Protein AF-A0AAW5ELG1-F1 (afdb_monomer)

Solvent-accessible surface area (backbone atoms only — not comparable to full-atom values): 5263 Å² total; per-residue (Å²): 76,82,45,79,47,76,56,96,93,42,77,48,76,44,79,47,61,72,75,35,40,49,46,59,32,27,71,75,69,36,64,54,48,87,76,63,54,68,80,76,66,71,54,85,61,58,63,30,55,41,70,61,89,70,70,67,90,78,49,79,79,88,47,72,47,46,49,72,58,47,49,76,43,41,82,75,36,39,43,45,40,45,78,43,67,69

Mean predicted aligned error: 2.18 Å

Nearest PDB structures (foldseek):
  3ah7-assembly1_A-2  TM=7.851E-01  e=2.324E-04  Pseudomonas putida
  1e6e-assembly1_B  TM=7.332E-01  e=3.781E-02  Bos taurus
  5y6q-assembly1_A  TM=5.620E-01  e=1.620E-01  Methylobacillus sp. KY4400
  8j07-assembly1_1F  TM=4.967E-01  e=7.022E+00  Homo sapiens

Secondary structure (DSSP, 8-state):
-EEEEEETTEEEEEE--TT--HHHHHHTT-TTTTTS--S-SSSSSSTTEEE--S-GGGSPPPPHHHHHHHGGGGTTTEEEGGG---

Sequence (86 aa):
PTVVFHKDGQTHTGVVPDNANLVVRAGIRQFPFPHLRYECGMGKCAKCACRVLSGAEHLPPVNWKEKKQLGERIDAGYRLACQLWL

Foldseek 3Di:
DWDWDDAPNDIDIDDDDAQDQQVVCCVVVHPPPPRAFDDDLPLPECRRKDADPDDCVVWDPADPSQCVHQPCVVVVRIDRSSVTGD

InterPro domains:
  IPR001041 2Fe-2S ferredoxin-type iron-sulfur binding domain [PF00111] (6-83)
  IPR001041 2Fe-2S ferredoxin-type iron-sulfur binding domain [cd00207] (3-83)
  IPR012675 Beta-grasp domain superfamily [G3DSA:3.10.20.30] (2-86)
  IPR036010 2Fe-2S ferredoxin-like superfamily [SSF54292] (3-85)

Structure (mmCIF, N/CA/C/O backbone):
data_AF-A0AAW5ELG1-F1
#
_entry.id   AF-A0AAW5ELG1-F1
#
loop_
_atom_site.group_PDB
_atom_site.id
_atom_site.type_symbol
_atom_site.label_atom_id
_atom_site.label_alt_id
_atom_site.label_comp_id
_atom_site.label_asym_id
_atom_site.label_entity_id
_atom_site.label_seq_id
_atom_site.pdbx_PDB_ins_code
_atom_site.Cartn_x
_atom_site.Cartn_y
_atom_site.Cartn_z
_atom_site.occupancy
_atom_site.B_iso_or_equiv
_atom_site.auth_seq_id
_atom_site.auth_comp_id
_atom_site.auth_asym_id
_atom_site.auth_atom_id
_atom_site.pdbx_PDB_model_num
ATOM 1 N N . PRO A 1 1 ? 2.189 -6.830 -11.959 1.00 92.94 1 PRO A N 1
ATOM 2 C CA . PRO A 1 1 ? 0.788 -7.281 -11.681 1.00 92.94 1 PRO A CA 1
ATOM 3 C C . PRO A 1 1 ? -0.307 -6.262 -12.098 1.00 92.94 1 PRO A C 1
ATOM 5 O O . PRO A 1 1 ? -0.034 -5.066 -12.197 1.00 92.94 1 PRO A O 1
ATOM 8 N N . THR A 1 2 ? -1.552 -6.714 -12.323 1.00 96.25 2 THR A N 1
A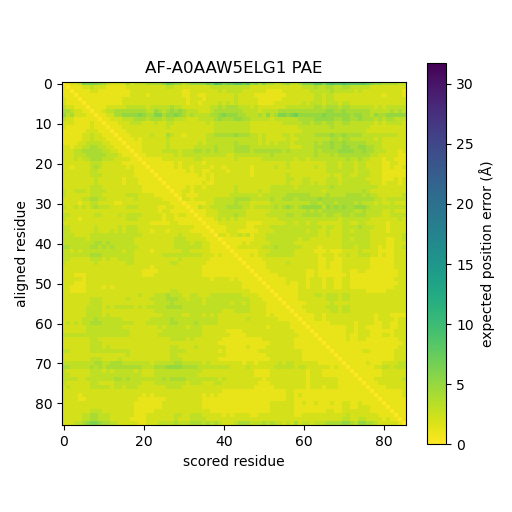TOM 9 C CA . THR A 1 2 ? -2.714 -5.829 -12.582 1.00 96.25 2 THR A CA 1
ATOM 10 C C . THR A 1 2 ? -3.354 -5.392 -11.267 1.00 96.25 2 THR A C 1
ATOM 12 O O . THR A 1 2 ? -3.750 -6.230 -10.462 1.00 96.25 2 THR A O 1
ATOM 15 N N . VAL A 1 3 ? -3.483 -4.082 -11.056 1.00 97.12 3 VAL A N 1
ATOM 16 C CA . VAL A 1 3 ? -4.076 -3.489 -9.852 1.00 97.12 3 VAL A CA 1
ATOM 17 C C . VAL A 1 3 ? -5.329 -2.713 -10.229 1.00 97.12 3 VAL A C 1
ATOM 19 O O . VAL A 1 3 ? -5.322 -1.917 -11.168 1.00 97.12 3 VAL A O 1
ATOM 22 N N . VAL A 1 4 ? -6.396 -2.920 -9.461 1.00 97.81 4 VAL A N 1
ATOM 23 C CA . VAL A 1 4 ? -7.661 -2.195 -9.584 1.00 97.81 4 VAL A CA 1
ATOM 24 C C . VAL A 1 4 ? -7.824 -1.305 -8.353 1.00 97.81 4 VAL A C 1
ATOM 26 O O . VAL A 1 4 ? -7.868 -1.792 -7.224 1.00 97.81 4 VAL A O 1
ATOM 29 N N . PHE A 1 5 ? -7.864 0.012 -8.554 1.00 97.25 5 PHE A N 1
ATOM 30 C CA . PHE A 1 5 ? -8.001 1.000 -7.486 1.00 97.25 5 PHE A CA 1
ATOM 31 C C . PHE A 1 5 ? -9.395 1.627 -7.510 1.00 97.25 5 PHE A C 1
ATOM 33 O O . PHE A 1 5 ? -9.799 2.208 -8.515 1.00 97.25 5 PHE A O 1
ATOM 40 N N . HIS A 1 6 ? -10.112 1.537 -6.390 1.00 97.12 6 HIS A N 1
ATOM 41 C CA . HIS A 1 6 ? -11.454 2.095 -6.237 1.00 97.12 6 HIS A CA 1
ATOM 42 C C . HIS A 1 6 ? -11.415 3.384 -5.412 1.00 97.12 6 HIS A C 1
ATOM 44 O O . HIS A 1 6 ? -10.899 3.392 -4.290 1.00 97.12 6 HIS A O 1
ATOM 50 N N . LYS A 1 7 ? -11.986 4.472 -5.937 1.00 94.88 7 LYS A N 1
ATOM 51 C CA . LYS A 1 7 ? -12.067 5.760 -5.238 1.00 94.88 7 LYS A CA 1
ATOM 52 C C . LYS A 1 7 ? -13.285 6.554 -5.694 1.00 94.88 7 LYS A C 1
ATOM 54 O O . LYS A 1 7 ? -13.482 6.738 -6.884 1.00 94.88 7 LYS A O 1
ATOM 59 N N . ASP A 1 8 ? -14.078 7.041 -4.739 1.00 93.38 8 ASP A N 1
ATOM 60 C CA . ASP A 1 8 ? -15.223 7.936 -4.985 1.00 93.38 8 ASP A CA 1
ATOM 61 C C . ASP A 1 8 ? -16.186 7.404 -6.069 1.00 93.38 8 ASP A C 1
ATOM 63 O O . ASP A 1 8 ? -16.608 8.127 -6.966 1.00 93.38 8 ASP A O 1
ATOM 67 N N . GLY A 1 9 ? -16.488 6.100 -6.010 1.00 93.69 9 GLY A N 1
ATOM 68 C CA . GLY A 1 9 ? -17.358 5.409 -6.972 1.00 93.69 9 GLY A CA 1
ATOM 69 C C . GLY A 1 9 ? -16.696 5.061 -8.310 1.00 93.69 9 GLY A C 1
ATOM 70 O O . GLY A 1 9 ? -17.294 4.357 -9.117 1.00 93.69 9 GLY A O 1
ATOM 71 N N . GLN A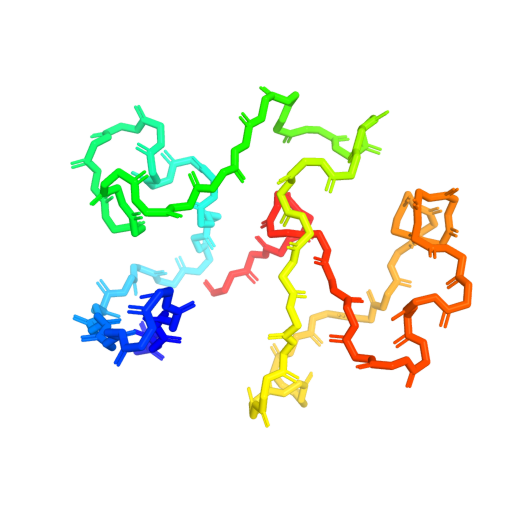 1 10 ? -15.460 5.503 -8.542 1.00 96.12 10 GLN A N 1
ATOM 72 C CA . GLN A 1 10 ? -14.702 5.226 -9.758 1.00 96.12 10 GLN A CA 1
ATOM 73 C C . GLN A 1 10 ? -13.735 4.063 -9.563 1.00 96.12 10 GLN A C 1
ATOM 75 O O . GLN A 1 10 ? -13.287 3.767 -8.451 1.00 96.12 10 GLN A O 1
ATOM 80 N N . THR A 1 11 ? -13.415 3.412 -10.678 1.00 97.31 11 THR A N 1
ATOM 81 C CA . THR A 1 11 ? -12.465 2.305 -10.744 1.00 97.31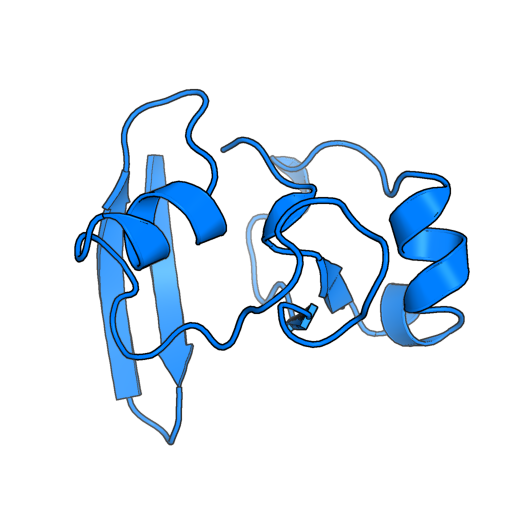 11 THR A CA 1
ATOM 82 C C . THR A 1 11 ? -11.371 2.648 -11.743 1.00 97.31 11 THR A C 1
ATOM 84 O O . THR A 1 11 ? -11.656 3.014 -12.881 1.00 97.31 11 THR A O 1
ATOM 87 N N . HIS A 1 12 ? -10.119 2.512 -11.318 1.00 96.75 12 HIS A N 1
ATOM 88 C CA . HIS A 1 12 ? -8.938 2.765 -12.133 1.00 96.75 12 HIS A CA 1
ATOM 89 C C . HIS A 1 12 ? -8.112 1.484 -12.198 1.00 96.75 12 HIS A C 1
ATOM 91 O O . HIS A 1 12 ? -7.628 1.012 -11.171 1.00 96.75 12 HIS A O 1
ATOM 97 N N . THR A 1 13 ? -7.930 0.929 -13.392 1.00 97.50 13 THR A N 1
ATOM 98 C CA . THR A 1 13 ? -7.125 -0.282 -13.595 1.00 97.50 13 THR A CA 1
ATOM 99 C C . THR A 1 13 ? -5.766 0.093 -14.164 1.00 97.50 13 THR A C 1
ATOM 101 O O . THR A 1 13 ? -5.679 0.881 -15.104 1.00 97.50 13 THR A O 1
ATOM 104 N N . GLY A 1 14 ? -4.699 -0.471 -13.604 1.00 96.06 14 GLY A N 1
ATOM 105 C CA . GLY A 1 14 ? -3.335 -0.221 -14.049 1.00 96.06 14 GLY A CA 1
ATOM 106 C C . GLY A 1 14 ? -2.456 -1.452 -13.899 1.00 96.06 14 GLY A C 1
ATOM 107 O O . GLY A 1 14 ? -2.513 -2.153 -12.891 1.00 96.06 14 GLY A O 1
ATOM 108 N N . VAL A 1 15 ? -1.608 -1.698 -14.895 1.00 96.62 15 VAL A N 1
ATOM 109 C CA . VAL A 1 15 ? -0.506 -2.653 -14.763 1.00 96.62 15 VAL A CA 1
ATOM 110 C C . VAL A 1 15 ? 0.649 -1.936 -14.073 1.00 96.62 15 VAL A C 1
ATOM 112 O O . VAL A 1 15 ? 1.116 -0.891 -14.536 1.00 96.62 15 VAL A O 1
ATOM 115 N N . VAL A 1 16 ? 1.098 -2.478 -12.946 1.00 95.25 16 VAL A N 1
ATOM 116 C CA . VAL A 1 16 ? 2.308 -2.022 -12.258 1.00 95.25 16 VAL A CA 1
ATOM 117 C C . VAL A 1 16 ? 3.435 -3.030 -12.493 1.00 95.25 16 VAL A C 1
ATOM 119 O O . VAL A 1 16 ? 3.144 -4.214 -12.695 1.00 95.25 16 VAL A O 1
ATOM 122 N N . PRO A 1 17 ? 4.706 -2.587 -12.500 1.00 95.12 17 PRO A N 1
ATOM 123 C CA . PRO A 1 17 ? 5.844 -3.496 -12.516 1.00 95.12 17 PRO A CA 1
ATOM 124 C C . PRO A 1 17 ? 5.785 -4.456 -11.335 1.00 95.12 17 PRO A C 1
ATOM 126 O O . PRO A 1 17 ? 5.200 -4.125 -10.304 1.00 95.12 17 PRO A O 1
ATOM 129 N N . ASP A 1 18 ? 6.412 -5.612 -11.483 1.00 94.38 18 ASP A N 1
ATOM 130 C CA . ASP A 1 18 ? 6.596 -6.526 -10.363 1.00 94.38 18 ASP A CA 1
ATOM 131 C C . ASP A 1 18 ? 7.545 -5.911 -9.328 1.00 94.38 18 ASP A C 1
ATOM 133 O O . ASP A 1 18 ? 8.445 -5.129 -9.658 1.00 94.38 18 ASP A O 1
ATOM 137 N N . ASN A 1 19 ? 7.324 -6.266 -8.067 1.00 94.38 19 ASN A N 1
ATOM 138 C CA . ASN A 1 19 ? 7.969 -5.678 -6.902 1.00 94.38 19 ASN A CA 1
ATOM 139 C C . ASN A 1 19 ? 7.854 -4.137 -6.869 1.00 94.38 19 ASN A C 1
ATOM 141 O O . ASN A 1 19 ? 8.834 -3.425 -6.633 1.00 94.38 19 ASN A O 1
ATOM 145 N N . ALA A 1 20 ? 6.657 -3.599 -7.120 1.00 95.06 20 ALA A N 1
ATOM 146 C CA . ALA A 1 20 ? 6.382 -2.163 -7.103 1.00 95.06 20 ALA A CA 1
ATOM 147 C C . ALA A 1 20 ? 5.607 -1.718 -5.855 1.00 95.06 20 ALA A C 1
ATOM 149 O O . ALA A 1 20 ? 4.664 -2.361 -5.397 1.00 95.06 20 ALA A O 1
ATOM 150 N N . ASN A 1 21 ? 5.947 -0.532 -5.345 1.00 96.25 21 ASN A N 1
ATOM 151 C CA . ASN A 1 21 ? 5.227 0.113 -4.250 1.00 96.25 21 ASN A CA 1
ATOM 152 C C . ASN A 1 21 ? 4.217 1.147 -4.775 1.00 96.25 21 ASN A C 1
ATOM 154 O O . ASN A 1 21 ? 4.598 2.112 -5.443 1.00 96.25 21 ASN A O 1
ATOM 158 N N . LEU A 1 22 ? 2.934 1.000 -4.433 1.00 95.56 22 LEU A N 1
ATOM 159 C CA . LEU A 1 22 ? 1.870 1.880 -4.943 1.00 95.56 22 LEU A CA 1
ATOM 160 C C . LEU A 1 22 ? 2.025 3.351 -4.528 1.00 95.56 22 LEU A C 1
ATOM 162 O O . LEU A 1 22 ? 1.652 4.241 -5.290 1.00 95.56 22 LEU A O 1
ATOM 166 N N . VAL A 1 23 ? 2.593 3.628 -3.349 1.00 97.31 23 VAL A N 1
ATOM 167 C CA . VAL A 1 23 ? 2.829 5.012 -2.907 1.00 97.31 23 VAL A CA 1
ATOM 168 C C . VAL A 1 23 ? 3.951 5.660 -3.711 1.00 97.31 23 VAL A C 1
ATOM 170 O O . VAL A 1 23 ? 3.811 6.815 -4.105 1.00 97.31 23 VAL A O 1
ATOM 173 N N . VAL A 1 24 ? 5.024 4.924 -4.018 1.00 96.69 24 VAL A N 1
ATOM 174 C CA . VAL A 1 24 ? 6.099 5.424 -4.892 1.00 96.69 24 VAL A CA 1
ATOM 175 C C . VAL A 1 24 ? 5.549 5.749 -6.277 1.00 96.69 24 VAL A C 1
ATOM 177 O O . VAL A 1 24 ? 5.792 6.840 -6.785 1.00 96.69 24 VAL A O 1
ATOM 180 N N . ARG A 1 25 ? 4.757 4.838 -6.859 1.00 96.44 25 ARG A N 1
ATOM 181 C CA . ARG A 1 25 ? 4.147 5.019 -8.184 1.00 96.44 25 ARG A CA 1
ATOM 182 C C . ARG A 1 25 ? 3.226 6.244 -8.218 1.00 96.44 25 ARG A C 1
ATOM 184 O O . ARG A 1 25 ? 3.367 7.067 -9.116 1.00 96.44 25 ARG A O 1
ATOM 191 N N . ALA A 1 26 ? 2.377 6.436 -7.206 1.00 96.31 26 ALA A N 1
ATOM 192 C CA . ALA A 1 26 ? 1.580 7.657 -7.077 1.00 96.31 26 ALA A CA 1
ATOM 193 C C . ALA A 1 26 ? 2.455 8.921 -6.937 1.00 96.31 26 ALA A C 1
ATOM 195 O O . ALA A 1 26 ? 2.184 9.935 -7.578 1.00 96.31 26 ALA A O 1
ATOM 196 N N . GLY A 1 27 ? 3.533 8.849 -6.147 1.00 95.75 27 GLY A N 1
ATOM 197 C CA . GLY A 1 27 ? 4.475 9.948 -5.911 1.00 95.75 27 GLY A CA 1
ATOM 198 C C . GLY A 1 27 ? 5.181 10.454 -7.167 1.00 95.75 27 GLY A C 1
ATOM 199 O O . GLY A 1 27 ? 5.325 11.662 -7.344 1.00 95.75 27 GLY A O 1
ATOM 200 N N . ILE A 1 28 ? 5.547 9.549 -8.075 1.00 96.81 28 ILE A N 1
ATOM 201 C CA . ILE A 1 28 ? 6.130 9.886 -9.385 1.00 96.81 28 ILE A CA 1
ATOM 202 C C . ILE A 1 28 ? 5.066 10.142 -10.466 1.00 96.81 28 ILE A C 1
ATOM 204 O O . ILE A 1 28 ? 5.362 10.070 -11.657 1.00 96.81 28 ILE A O 1
ATOM 208 N N . ARG A 1 29 ? 3.825 10.446 -10.055 1.00 96.62 29 ARG A N 1
ATOM 209 C CA . ARG A 1 29 ? 2.674 10.750 -10.924 1.00 96.62 29 ARG A CA 1
ATOM 210 C C . ARG A 1 29 ? 2.305 9.624 -11.894 1.00 96.62 29 ARG A C 1
ATOM 212 O O . ARG A 1 29 ? 1.770 9.867 -12.971 1.00 96.62 29 ARG A O 1
ATOM 219 N N . GLN A 1 30 ? 2.580 8.387 -11.502 1.00 95.38 30 GLN A N 1
ATOM 220 C CA . GLN A 1 30 ? 2.089 7.183 -12.165 1.00 95.38 30 GLN A CA 1
ATOM 221 C C . GLN A 1 30 ? 0.905 6.610 -11.368 1.00 95.38 30 GLN A C 1
ATOM 223 O O . GLN A 1 30 ? 0.343 7.263 -10.497 1.00 95.38 30 GLN A O 1
ATOM 228 N N . PHE A 1 31 ? 0.472 5.389 -11.661 1.00 95.69 31 PHE A N 1
ATOM 229 C CA . PHE A 1 31 ? -0.700 4.783 -11.020 1.00 95.69 31 PHE A CA 1
ATOM 230 C C . PHE A 1 31 ? -0.536 4.581 -9.489 1.00 95.69 31 PHE A C 1
ATOM 232 O O . PHE A 1 31 ? 0.521 4.100 -9.090 1.00 95.69 31 PHE A O 1
ATOM 239 N N . PRO A 1 32 ? -1.539 4.844 -8.617 1.00 95.19 32 PRO A N 1
ATOM 240 C CA . PRO A 1 32 ? -2.873 5.399 -8.869 1.00 95.19 32 PRO A CA 1
ATOM 241 C C . PRO A 1 32 ? -2.944 6.908 -8.536 1.00 95.19 32 PRO A C 1
ATOM 243 O O . PRO A 1 32 ? -3.726 7.340 -7.689 1.00 95.19 32 PRO A O 1
ATOM 246 N N . PHE A 1 33 ? -2.104 7.739 -9.157 1.00 95.31 33 PHE A N 1
ATOM 247 C CA . PHE A 1 33 ? -2.170 9.201 -9.041 1.00 95.31 33 PHE A CA 1
ATOM 248 C C . PHE A 1 33 ? -3.399 9.776 -9.773 1.00 95.31 33 PHE A C 1
ATOM 250 O O . PHE A 1 33 ? -3.730 9.281 -10.849 1.00 95.31 33 PHE A O 1
ATOM 257 N N . PRO A 1 34 ? -4.046 10.840 -9.257 1.00 94.56 34 PRO A N 1
ATOM 258 C CA . PRO A 1 34 ? -3.871 11.472 -7.939 1.00 94.56 34 PRO A CA 1
ATOM 259 C C . PRO A 1 34 ? -4.743 10.833 -6.838 1.00 94.56 34 PRO A C 1
ATOM 261 O O . PRO A 1 34 ? -4.926 11.403 -5.766 1.00 94.56 34 PRO A O 1
ATOM 264 N N . HIS A 1 35 ? -5.336 9.672 -7.107 1.00 95.62 35 HIS A N 1
ATOM 265 C CA . HIS A 1 35 ? -6.432 9.109 -6.319 1.00 95.62 35 HIS A CA 1
ATOM 266 C C . HIS A 1 35 ? -5.980 8.436 -5.013 1.00 95.62 35 HIS A C 1
ATOM 268 O O . HIS A 1 35 ? -6.754 8.359 -4.051 1.00 95.62 35 HIS A O 1
ATOM 274 N N . LEU A 1 36 ? -4.732 7.964 -4.949 1.00 96.12 36 LEU A N 1
ATOM 275 C CA . LEU A 1 36 ? -4.147 7.430 -3.723 1.00 96.12 36 LEU A CA 1
ATOM 276 C C . LEU A 1 36 ? -3.777 8.566 -2.766 1.00 96.12 36 LEU A C 1
ATOM 278 O O . LEU A 1 36 ? -2.903 9.379 -3.054 1.00 96.12 36 LEU A O 1
ATOM 282 N N . ARG A 1 37 ? -4.381 8.576 -1.575 1.00 96.12 37 ARG A N 1
ATOM 283 C CA . ARG A 1 37 ? -3.926 9.441 -0.478 1.00 96.12 37 ARG A CA 1
ATOM 284 C C . ARG A 1 37 ? -2.665 8.851 0.148 1.00 96.12 37 ARG A C 1
ATOM 286 O O . ARG A 1 37 ? -2.627 7.666 0.459 1.00 96.12 37 ARG A O 1
ATOM 293 N N . TYR A 1 38 ? -1.640 9.666 0.363 1.00 96.81 38 TYR A N 1
ATOM 294 C CA . TYR A 1 38 ? -0.413 9.271 1.056 1.00 96.81 38 TYR A CA 1
ATOM 295 C C . TYR A 1 38 ? 0.274 10.493 1.677 1.00 96.81 38 TYR A C 1
ATOM 297 O O . TYR A 1 38 ? -0.109 11.629 1.422 1.00 96.81 38 TYR A O 1
ATOM 305 N N . GLU A 1 39 ? 1.266 10.244 2.533 1.00 96.62 39 GLU A N 1
ATOM 306 C CA . GLU A 1 39 ? 2.096 11.297 3.135 1.00 96.62 39 GLU A CA 1
ATOM 307 C C . GLU A 1 39 ? 3.489 10.760 3.468 1.00 96.62 39 GLU A C 1
ATOM 309 O O . GLU A 1 39 ? 4.449 11.093 2.790 1.00 96.62 39 GLU A O 1
ATOM 314 N N . CYS A 1 40 ? 3.614 9.879 4.470 1.00 96.88 40 CYS A N 1
ATOM 315 C CA . CYS A 1 40 ? 4.943 9.534 4.991 1.00 96.88 40 CYS A CA 1
ATOM 316 C C . CYS A 1 40 ? 5.723 8.490 4.172 1.00 96.88 40 CYS A C 1
ATOM 318 O O . CYS A 1 40 ? 6.933 8.392 4.328 1.00 96.88 40 CYS A O 1
ATOM 320 N N . GLY A 1 41 ? 5.052 7.631 3.395 1.00 96.31 41 GLY A N 1
ATOM 321 C CA . GLY A 1 41 ? 5.693 6.553 2.621 1.00 96.31 41 GLY A CA 1
ATOM 322 C C . GLY A 1 41 ? 6.415 5.454 3.425 1.00 96.31 41 GLY A C 1
ATOM 323 O O . GLY A 1 41 ? 6.954 4.533 2.829 1.00 96.31 41 GLY A O 1
ATOM 324 N N . MET A 1 42 ? 6.423 5.506 4.763 1.00 96.69 42 MET A N 1
ATOM 325 C CA . MET A 1 42 ? 7.329 4.689 5.597 1.00 96.69 42 MET A CA 1
ATOM 326 C C . MET A 1 42 ? 6.651 3.911 6.741 1.00 96.69 42 MET A C 1
ATOM 328 O O . MET A 1 42 ? 7.333 3.361 7.614 1.00 96.69 42 MET A O 1
ATOM 332 N N . GLY A 1 43 ? 5.314 3.873 6.761 1.00 97.44 43 GLY A N 1
ATOM 333 C CA . GLY A 1 43 ? 4.524 3.184 7.791 1.00 97.44 43 GLY A CA 1
ATOM 334 C C . GLY A 1 43 ? 4.476 3.906 9.145 1.00 97.44 43 GLY A C 1
ATOM 335 O O . GLY A 1 43 ? 4.257 3.273 10.173 1.00 97.44 43 GLY A O 1
ATOM 336 N N . LYS A 1 44 ? 4.710 5.227 9.164 1.00 97.94 44 LYS A N 1
ATOM 337 C CA . LYS A 1 44 ? 4.614 6.078 10.371 1.00 97.94 44 LYS A CA 1
ATOM 338 C C . LYS A 1 44 ? 3.241 6.736 10.565 1.00 97.94 44 LYS A C 1
ATOM 340 O O . LYS A 1 44 ? 2.979 7.259 11.639 1.00 97.94 44 LYS A O 1
ATOM 345 N N . CYS A 1 45 ? 2.389 6.709 9.544 1.00 97.88 45 CYS A N 1
ATOM 346 C CA . CYS A 1 45 ? 1.022 7.233 9.564 1.00 97.88 45 CYS A CA 1
ATOM 347 C C . CYS A 1 45 ? 0.071 6.252 8.861 1.00 97.88 45 CYS A C 1
ATOM 349 O O . CYS A 1 45 ? 0.532 5.366 8.137 1.00 97.88 45 CYS A O 1
ATOM 351 N N . ALA A 1 46 ? -1.239 6.502 8.937 1.00 97.81 46 ALA A N 1
ATOM 352 C CA . ALA A 1 46 ? -2.272 5.701 8.271 1.00 97.81 46 ALA A CA 1
ATOM 353 C C . ALA A 1 46 ? -2.930 6.372 7.039 1.00 97.81 46 ALA A C 1
ATOM 355 O O . ALA A 1 46 ? -3.946 5.883 6.549 1.00 97.81 46 ALA A O 1
ATOM 356 N N . LYS A 1 47 ? -2.379 7.472 6.493 1.00 98.12 47 LYS A N 1
ATOM 357 C CA . LYS A 1 47 ? -3.010 8.206 5.367 1.00 98.12 47 LYS A CA 1
ATOM 358 C C . LYS A 1 47 ? -3.126 7.401 4.065 1.00 98.12 47 LYS A C 1
ATOM 360 O O . LYS A 1 47 ? -4.038 7.655 3.288 1.00 98.12 47 LYS A O 1
ATOM 365 N 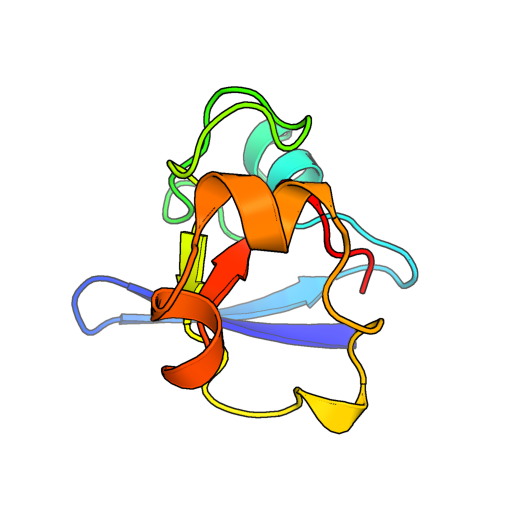N . CYS A 1 48 ? -2.240 6.422 3.861 1.00 98.00 48 CYS A N 1
ATOM 366 C CA . CYS A 1 48 ? -2.270 5.493 2.722 1.00 98.00 48 CYS A CA 1
ATOM 367 C C . CYS A 1 48 ? -3.011 4.177 3.000 1.00 98.00 48 CYS A C 1
ATOM 369 O O . CYS A 1 48 ? -2.822 3.196 2.279 1.00 98.00 48 CYS A O 1
ATOM 371 N N . ALA A 1 49 ? -3.822 4.131 4.061 1.00 98.25 49 ALA A N 1
ATOM 372 C CA . ALA A 1 49 ? -4.638 2.967 4.363 1.00 98.25 49 ALA A CA 1
ATOM 373 C C . ALA A 1 49 ? -5.656 2.714 3.240 1.00 98.25 49 ALA A C 1
ATOM 375 O O . ALA A 1 49 ? -6.468 3.586 2.927 1.00 98.25 49 ALA A O 1
ATOM 376 N N . CYS A 1 50 ? -5.626 1.509 2.679 1.00 97.69 50 CYS A N 1
ATOM 377 C CA . CYS A 1 50 ? -6.569 1.022 1.676 1.00 97.69 50 CYS A CA 1
ATOM 378 C C . CYS A 1 50 ? -7.192 -0.279 2.176 1.00 97.69 50 CYS A C 1
ATOM 380 O O . CYS A 1 50 ? -6.524 -1.054 2.858 1.00 97.69 50 CYS A O 1
ATOM 382 N N . ARG A 1 51 ? -8.458 -0.531 1.841 1.00 98.00 51 ARG A N 1
ATOM 383 C CA . ARG A 1 51 ? -9.080 -1.833 2.085 1.00 98.00 51 ARG A CA 1
ATOM 384 C C . ARG A 1 51 ? -8.794 -2.740 0.896 1.00 98.00 51 ARG A C 1
ATOM 386 O O . ARG A 1 51 ? -9.053 -2.349 -0.239 1.00 98.00 51 ARG A O 1
ATOM 393 N N . VAL A 1 5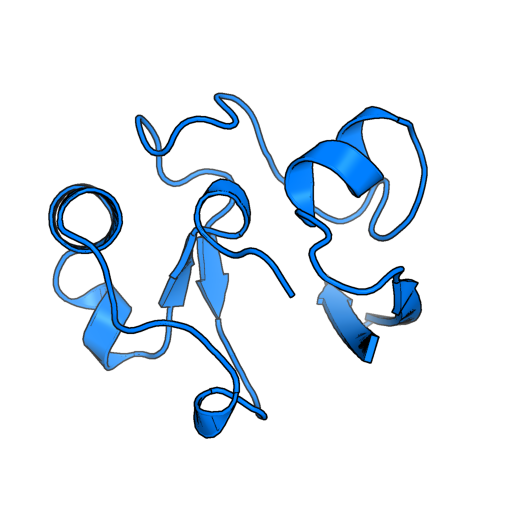2 ? -8.260 -3.924 1.157 1.00 97.75 52 VAL A N 1
ATOM 394 C CA . VAL A 1 52 ? -8.082 -4.950 0.129 1.00 97.75 52 VAL A CA 1
ATOM 395 C C . VAL A 1 52 ? -9.437 -5.605 -0.107 1.00 97.75 52 VAL A C 1
ATOM 397 O O . VAL A 1 52 ? -10.04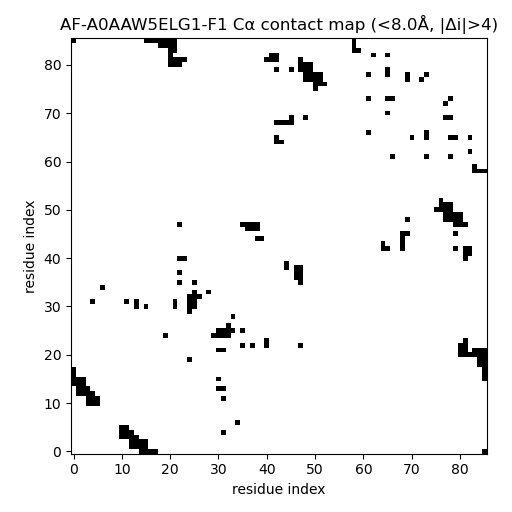6 -6.114 0.830 1.00 97.75 52 VAL A O 1
ATOM 400 N N . LEU A 1 53 ? -9.928 -5.536 -1.344 1.00 97.44 53 LEU A N 1
ATOM 401 C CA . LEU A 1 53 ? -11.210 -6.134 -1.731 1.00 97.44 53 LEU A CA 1
ATOM 402 C C . LEU A 1 53 ? -11.037 -7.565 -2.261 1.00 97.44 53 LEU A C 1
ATOM 404 O O . LEU A 1 53 ? -11.915 -8.397 -2.070 1.00 97.44 53 LEU A O 1
ATOM 408 N N . SER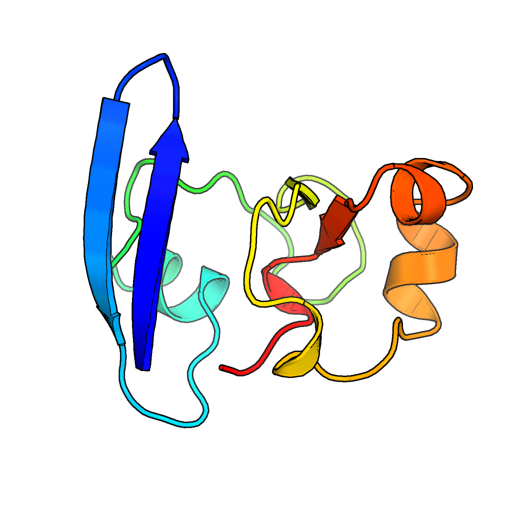 A 1 54 ? -9.899 -7.846 -2.899 1.00 96.94 54 SER A N 1
ATOM 409 C CA . SER A 1 54 ? -9.534 -9.142 -3.479 1.00 96.94 54 SER A CA 1
ATOM 410 C C . SER A 1 54 ? -8.011 -9.257 -3.618 1.00 96.94 54 SER A C 1
ATOM 412 O O . SER A 1 54 ? -7.325 -8.231 -3.659 1.00 96.94 54 SER A O 1
ATOM 414 N N . GLY A 1 55 ? -7.482 -10.481 -3.726 1.00 95.44 55 GLY A N 1
ATOM 415 C CA . GLY A 1 55 ? -6.053 -10.731 -3.956 1.00 95.44 55 GLY A CA 1
ATOM 416 C C . GLY A 1 55 ? -5.174 -10.602 -2.708 1.00 95.44 55 GLY A C 1
ATOM 417 O O . GLY A 1 55 ? -3.971 -10.370 -2.826 1.00 95.44 55 GLY A O 1
ATOM 418 N N . ALA A 1 56 ? -5.754 -10.710 -1.507 1.00 95.56 56 ALA A N 1
ATOM 419 C CA . ALA A 1 56 ? -5.016 -10.634 -0.244 1.00 95.56 56 ALA A CA 1
ATOM 420 C C . ALA A 1 56 ? -4.013 -11.791 -0.076 1.00 95.56 56 ALA A C 1
ATOM 422 O O . ALA A 1 56 ? -2.978 -11.614 0.560 1.00 95.56 56 ALA A O 1
ATOM 423 N N . GLU A 1 57 ? -4.300 -12.940 -0.684 1.00 95.31 57 GLU A N 1
ATOM 424 C CA . GLU A 1 57 ? -3.462 -14.137 -0.758 1.00 95.31 57 GLU A CA 1
ATOM 425 C C . GLU A 1 57 ? -2.124 -13.909 -1.479 1.00 95.31 57 GLU A C 1
ATOM 427 O O . GLU A 1 57 ? -1.169 -14.645 -1.247 1.00 95.31 57 GLU A O 1
ATOM 432 N N . HIS A 1 58 ? -2.032 -12.868 -2.312 1.00 94.19 58 HIS A N 1
ATOM 433 C CA . HIS A 1 58 ? -0.800 -12.474 -2.998 1.00 94.19 58 HIS A CA 1
ATOM 434 C C . HIS A 1 58 ? 0.024 -11.448 -2.210 1.00 94.19 58 HIS A C 1
ATOM 436 O O . HIS A 1 58 ? 1.112 -11.070 -2.640 1.00 94.19 58 HIS A O 1
ATOM 442 N N . LEU A 1 59 ? -0.487 -10.959 -1.077 1.00 95.25 59 LEU A N 1
ATOM 443 C CA . LEU A 1 59 ? 0.180 -9.932 -0.287 1.00 95.25 59 LEU A CA 1
ATOM 444 C C . LEU A 1 59 ? 1.052 -10.554 0.806 1.00 95.25 59 LEU A C 1
ATOM 446 O O . LEU A 1 59 ? 0.686 -11.572 1.396 1.00 95.25 59 LEU A O 1
ATOM 450 N N . PRO A 1 60 ? 2.166 -9.896 1.175 1.00 94.94 60 PRO A N 1
ATOM 451 C CA . PRO A 1 60 ? 2.923 -10.304 2.345 1.00 94.94 60 PRO A CA 1
ATOM 452 C C . PRO A 1 60 ? 2.054 -10.220 3.613 1.00 94.94 60 PRO A C 1
ATOM 454 O O . PRO A 1 60 ? 1.108 -9.412 3.683 1.00 94.94 60 PRO A O 1
ATOM 457 N N . PRO A 1 61 ? 2.397 -11.003 4.652 1.00 96.44 61 PRO A N 1
ATOM 458 C CA . PRO A 1 61 ? 1.696 -10.957 5.925 1.00 96.44 61 PRO A CA 1
ATOM 459 C C . PRO A 1 61 ? 1.741 -9.551 6.528 1.00 96.44 61 PRO A C 1
ATOM 461 O O . PRO A 1 61 ? 2.665 -8.768 6.291 1.00 96.44 61 PRO A O 1
ATOM 464 N N . VAL A 1 62 ? 0.726 -9.232 7.329 1.00 97.81 62 VAL A N 1
ATOM 465 C CA . VAL A 1 62 ? 0.616 -7.936 8.004 1.00 97.81 62 VAL A CA 1
ATOM 466 C C . VAL A 1 62 ? 1.824 -7.714 8.911 1.00 97.81 62 VAL A C 1
ATOM 468 O O . VAL A 1 62 ? 2.073 -8.486 9.843 1.00 97.81 62 VAL A O 1
ATOM 471 N N . ASN A 1 63 ? 2.564 -6.634 8.662 1.00 97.88 63 ASN A N 1
ATOM 472 C CA . ASN A 1 63 ? 3.782 -6.341 9.412 1.00 97.88 63 ASN A CA 1
ATOM 473 C C . ASN A 1 63 ? 3.504 -5.544 10.703 1.00 97.88 63 ASN A C 1
ATOM 475 O O . ASN A 1 63 ? 2.405 -5.041 10.938 1.00 97.88 63 ASN A O 1
ATOM 479 N N . TRP A 1 64 ? 4.515 -5.402 11.566 1.00 98.00 64 TRP A N 1
ATOM 480 C CA . TRP A 1 64 ? 4.351 -4.730 12.862 1.00 98.00 64 TRP A CA 1
ATOM 481 C C . TRP A 1 64 ? 3.966 -3.244 12.747 1.00 98.00 64 TRP A C 1
ATOM 483 O O . TRP A 1 64 ? 3.271 -2.728 13.622 1.00 98.00 64 TRP A O 1
ATOM 493 N N . LYS A 1 65 ? 4.382 -2.546 11.679 1.00 98.25 65 LYS A N 1
ATOM 494 C CA . LYS A 1 65 ? 4.010 -1.141 11.448 1.00 98.25 65 LYS A CA 1
ATOM 495 C C . LYS A 1 65 ? 2.537 -1.033 11.088 1.00 98.25 65 L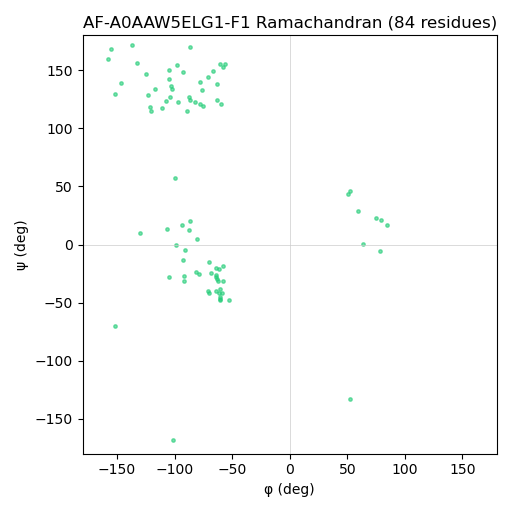YS A C 1
ATOM 497 O O . LYS A 1 65 ? 1.856 -0.153 11.601 1.00 98.25 65 LYS A O 1
ATOM 502 N N . GLU A 1 66 ? 2.039 -1.937 10.249 1.00 98.38 66 GLU A N 1
ATOM 503 C CA . GLU A 1 66 ? 0.612 -2.028 9.949 1.00 98.38 66 GLU A CA 1
ATOM 504 C C . GLU A 1 66 ? -0.185 -2.320 11.222 1.00 98.38 66 GLU A C 1
ATOM 506 O O . GLU A 1 66 ? -1.109 -1.569 11.518 1.00 98.38 66 GLU A O 1
ATOM 511 N N . LYS A 1 67 ? 0.237 -3.306 12.031 1.00 98.19 67 LYS A N 1
ATOM 512 C CA . LYS A 1 67 ? -0.385 -3.606 13.339 1.00 98.19 67 LYS A CA 1
ATOM 513 C C . LYS A 1 67 ? -0.469 -2.369 14.226 1.00 98.19 67 LYS A C 1
ATOM 515 O O . LYS A 1 67 ? -1.535 -2.051 14.740 1.00 98.19 67 LYS A O 1
ATOM 520 N N . LYS A 1 68 ? 0.634 -1.626 14.336 1.00 98.31 68 LYS A N 1
ATOM 521 C CA . LYS A 1 68 ? 0.710 -0.402 15.140 1.00 98.31 68 LYS A CA 1
ATOM 522 C C . LYS A 1 68 ? -0.203 0.722 14.632 1.00 98.31 68 LYS A C 1
ATOM 524 O O . LYS A 1 68 ? -0.758 1.447 15.446 1.00 98.31 68 LYS A O 1
ATOM 529 N N . GLN A 1 69 ? -0.309 0.918 13.318 1.00 98.44 69 GLN A N 1
ATOM 530 C CA . GLN A 1 69 ? -1.013 2.072 12.733 1.00 98.44 69 GLN A CA 1
ATOM 531 C C . GLN A 1 69 ? -2.493 1.811 12.436 1.00 98.44 69 GLN A C 1
ATOM 533 O O . GLN A 1 69 ? -3.275 2.758 12.372 1.00 98.44 69 GLN A O 1
ATOM 538 N N . LEU A 1 70 ? -2.871 0.557 12.181 1.00 98.38 70 LEU A N 1
ATOM 539 C CA . LEU A 1 70 ? -4.224 0.185 11.768 1.00 98.38 70 LEU A CA 1
ATOM 540 C C . LEU A 1 70 ? -5.034 -0.472 12.889 1.00 98.38 70 LEU A C 1
ATOM 542 O O . LEU A 1 70 ? -6.257 -0.337 12.871 1.00 98.38 70 LEU A O 1
ATOM 546 N N . GLY A 1 71 ? -4.390 -1.143 13.852 1.00 97.75 71 GLY A N 1
ATOM 547 C CA . GLY A 1 71 ? -5.084 -1.859 14.926 1.00 97.75 71 GLY A CA 1
ATOM 548 C C . GLY A 1 71 ? -6.143 -2.821 14.378 1.00 97.75 71 GLY A C 1
ATOM 549 O O . GLY A 1 71 ? -5.903 -3.515 13.390 1.00 97.75 71 GLY A O 1
ATOM 550 N N . GLU A 1 72 ? -7.340 -2.784 14.961 1.00 97.19 72 GLU A N 1
ATOM 551 C CA . GLU A 1 72 ? -8.502 -3.612 14.583 1.00 97.19 72 GLU A CA 1
ATOM 552 C C . GLU A 1 72 ? -8.941 -3.440 13.118 1.00 97.19 72 GLU A C 1
ATOM 554 O O . GLU A 1 72 ? -9.600 -4.302 12.542 1.00 97.19 72 GLU A O 1
ATOM 559 N N . ARG A 1 73 ? -8.543 -2.350 12.441 1.00 98.06 73 ARG A N 1
ATOM 560 C CA . ARG A 1 73 ? -8.868 -2.162 11.015 1.00 98.06 73 ARG A CA 1
ATOM 561 C C . ARG A 1 73 ? -8.216 -3.219 10.124 1.00 98.06 73 ARG A C 1
ATOM 563 O O . ARG A 1 73 ? -8.679 -3.414 9.001 1.00 98.06 73 ARG A O 1
ATOM 570 N N . ILE A 1 74 ? -7.163 -3.888 10.590 1.00 97.88 74 ILE A N 1
ATOM 571 C CA . ILE A 1 74 ? -6.559 -5.019 9.875 1.00 97.88 74 ILE A CA 1
ATOM 572 C C . ILE A 1 74 ? -7.582 -6.130 9.657 1.00 97.88 74 ILE A C 1
ATOM 574 O O . ILE A 1 74 ? -7.669 -6.651 8.547 1.00 97.88 74 ILE A O 1
ATOM 578 N N . ASP A 1 75 ? -8.405 -6.416 10.663 1.00 96.12 75 ASP A N 1
ATOM 579 C CA . ASP A 1 75 ? -9.407 -7.484 10.606 1.00 96.12 75 ASP A CA 1
ATOM 580 C C . ASP A 1 75 ? -10.533 -7.144 9.617 1.00 96.12 75 ASP A C 1
ATOM 582 O O . ASP A 1 75 ? -11.129 -8.020 8.996 1.00 96.12 75 ASP A O 1
ATOM 586 N N . ALA A 1 76 ? -10.757 -5.850 9.361 1.00 97.00 76 ALA A N 1
ATOM 587 C CA . ALA A 1 76 ? -11.640 -5.365 8.300 1.00 97.00 76 ALA A CA 1
ATOM 588 C C . ALA A 1 76 ? -10.993 -5.370 6.892 1.00 97.00 76 ALA A C 1
ATOM 590 O O . ALA A 1 76 ? -11.603 -4.890 5.926 1.00 97.00 76 ALA A O 1
ATOM 591 N N . GLY A 1 77 ? -9.767 -5.886 6.754 1.00 97.31 77 GLY A N 1
ATOM 592 C CA . GLY A 1 77 ? -9.027 -5.993 5.494 1.00 97.31 77 GLY A CA 1
ATOM 593 C C . GLY A 1 77 ? -8.255 -4.731 5.101 1.00 97.31 77 GLY A C 1
ATOM 594 O O . GLY A 1 77 ? -7.887 -4.577 3.934 1.00 97.31 77 GLY A O 1
ATOM 595 N N . TYR A 1 78 ? -8.022 -3.792 6.025 1.00 98.44 78 TYR A N 1
ATOM 596 C CA .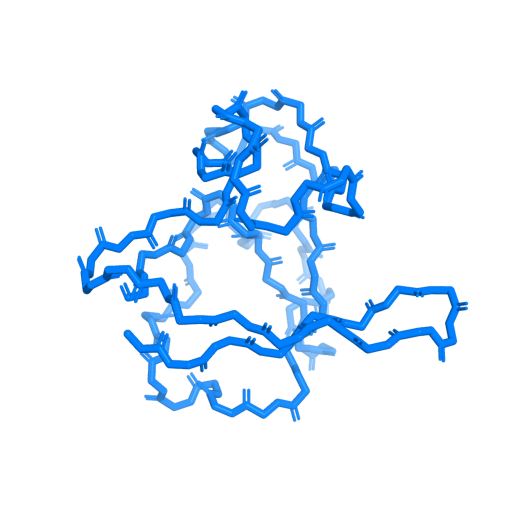 TYR A 1 78 ? -7.195 -2.621 5.730 1.00 98.44 78 TYR A CA 1
ATOM 597 C C . TYR A 1 78 ? -5.705 -2.959 5.758 1.00 98.44 78 TYR A C 1
ATOM 599 O O . TYR A 1 78 ? -5.219 -3.653 6.647 1.00 98.44 78 TYR A O 1
ATOM 607 N N . ARG A 1 79 ? -4.970 -2.383 4.806 1.00 98.50 79 ARG A N 1
ATOM 608 C CA . ARG A 1 79 ? -3.513 -2.464 4.663 1.00 98.50 79 ARG A CA 1
ATOM 609 C C . ARG A 1 79 ? -2.929 -1.078 4.418 1.00 98.50 79 ARG A C 1
ATOM 611 O O . ARG A 1 79 ? -3.619 -0.181 3.927 1.00 98.50 79 ARG A O 1
ATOM 618 N N . LEU A 1 80 ? -1.654 -0.881 4.740 1.00 98.56 80 LEU A N 1
ATOM 619 C CA . LEU A 1 80 ? -0.944 0.348 4.379 1.00 98.56 80 LEU A CA 1
ATOM 620 C C . LEU A 1 80 ? -0.315 0.180 2.996 1.00 98.56 80 LEU A C 1
ATOM 622 O O . LEU A 1 80 ? 0.636 -0.582 2.853 1.00 98.56 80 LEU A O 1
ATOM 626 N N . ALA A 1 81 ? -0.758 0.946 1.995 1.00 97.81 81 ALA A N 1
ATOM 627 C CA . ALA A 1 81 ? -0.230 0.822 0.631 1.00 97.81 81 ALA A CA 1
ATOM 628 C C . ALA A 1 81 ? 1.295 1.044 0.550 1.00 97.81 81 ALA A C 1
ATOM 630 O O . ALA A 1 81 ? 1.968 0.417 -0.259 1.00 97.81 81 ALA A O 1
ATOM 631 N N . CYS A 1 82 ? 1.867 1.883 1.425 1.00 98.00 82 CYS A N 1
ATOM 632 C CA . CYS A 1 82 ? 3.322 2.078 1.490 1.00 98.00 82 CYS A CA 1
ATOM 633 C C . CYS A 1 82 ? 4.098 0.871 2.040 1.00 98.00 82 CYS A C 1
ATOM 635 O O . CYS A 1 82 ? 5.318 0.853 1.932 1.00 98.00 82 CYS A O 1
ATOM 637 N N . GLN A 1 83 ? 3.433 -0.091 2.682 1.00 97.94 83 GLN A N 1
ATOM 638 C CA . GLN A 1 83 ? 4.054 -1.293 3.249 1.00 97.94 83 GLN A CA 1
ATOM 639 C C . GLN A 1 83 ? 3.908 -2.519 2.343 1.00 97.94 83 GLN A C 1
ATOM 641 O O . GLN A 1 83 ? 4.404 -3.587 2.691 1.00 97.94 83 GLN A O 1
ATOM 646 N N . LEU A 1 84 ? 3.259 -2.360 1.189 1.00 96.38 84 LEU A N 1
ATOM 647 C CA . LEU A 1 84 ? 3.083 -3.408 0.198 1.00 96.38 84 LEU A CA 1
ATOM 648 C C . LEU A 1 84 ? 4.050 -3.197 -0.967 1.00 96.38 84 LEU A C 1
ATOM 650 O O . LEU A 1 84 ? 4.221 -2.079 -1.461 1.00 96.38 84 LEU A O 1
ATOM 654 N N . TRP A 1 85 ? 4.656 -4.295 -1.392 1.00 94.69 85 TRP A N 1
ATOM 655 C CA . TRP A 1 85 ? 5.419 -4.413 -2.624 1.00 94.69 85 TRP A CA 1
ATOM 656 C C . TRP A 1 85 ? 4.728 -5.508 -3.431 1.00 94.69 85 TRP A C 1
ATOM 658 O O . TRP A 1 85 ? 4.601 -6.627 -2.935 1.00 94.69 85 TRP A O 1
ATOM 668 N N . LEU A 1 86 ? 4.160 -5.121 -4.574 1.00 93.00 86 LEU A N 1
ATOM 669 C CA . LEU A 1 86 ? 3.298 -5.947 -5.427 1.00 93.00 86 LEU A CA 1
ATOM 670 C C . LEU A 1 86 ? 4.079 -6.539 -6.584 1.00 93.00 86 LEU A C 1
ATOM 672 O O . LEU A 1 86 ? 4.872 -5.766 -7.156 1.00 93.00 86 LEU A O 1
#

pLDDT: mean 96.61, std 1.38, range [92.94, 98.56]

Organism: Campylobacter jejuni (NCBI:txid197)

Radius of gyration: 11.99 Å; Cα contacts (8 Å, |Δi|>4): 130; chains: 1; bounding box: 25×26×30 Å